Protein AF-A0A557QCD9-F1 (afdb_monomer_lite)

Foldseek 3Di:
DWDWADCLVVLEAFAAPDPPWDTQRDTADPQQSVLLVVLCVVLVKRWYWNHAQTDDDDPPDCSVVSFKTKTQDINNDGLLDPVCVVVNQSSLVSLVPDQFWQFWEAQHAGWGDDRPDIDGCPVRHVVHDRIIMTGTHD

Organism: NCBI:txid1629404

Sequence (138 aa):
MRRHINTLNGLITLINDDPLAPSPDLPVSSVLAQMIETVVKTTNLSININSTTGGVHSPRSFHYHGQALDINRLDGKRIDDVSNGANVQVFQQAVAAHIDVAECFGPFINIRKRGAQVEQRPDLRIRHVNHLHISSQT

Structure (mmCIF, N/CA/C/O backbone):
data_AF-A0A557QCD9-F1
#
_entry.id   AF-A0A557QCD9-F1
#
loop_
_atom_site.group_PDB
_atom_site.id
_atom_site.type_symbol
_atom_site.label_atom_id
_atom_site.label_alt_id
_atom_site.label_comp_id
_atom_site.label_asym_id
_atom_site.label_entity_id
_atom_site.label_seq_id
_atom_site.pdbx_PDB_ins_code
_atom_site.Cartn_x
_atom_site.Cartn_y
_atom_site.Cartn_z
_atom_site.occupancy
_atom_site.B_iso_or_equiv
_atom_site.auth_seq_id
_atom_site.auth_comp_id
_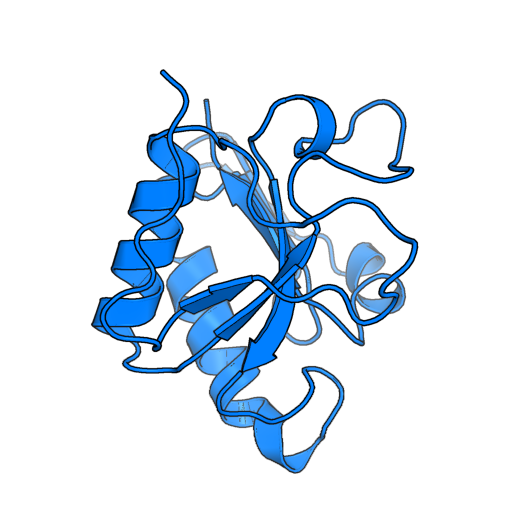atom_site.auth_asym_id
_atom_site.auth_atom_id
_atom_site.pdbx_PDB_model_num
ATOM 1 N N . MET A 1 1 ? 14.158 12.542 7.081 1.00 89.12 1 MET A N 1
ATOM 2 C CA . MET A 1 1 ? 14.602 11.601 8.140 1.00 89.12 1 MET A CA 1
ATOM 3 C C . MET A 1 1 ? 14.015 10.223 7.841 1.00 89.12 1 MET A C 1
ATOM 5 O O . MET A 1 1 ? 12.951 10.180 7.228 1.00 89.12 1 MET A O 1
ATOM 9 N N . ARG A 1 2 ? 14.705 9.126 8.189 1.00 95.75 2 ARG A N 1
ATOM 10 C CA . ARG A 1 2 ? 14.175 7.756 8.065 1.00 95.75 2 ARG A CA 1
ATOM 11 C C . ARG A 1 2 ? 13.888 7.159 9.444 1.00 95.75 2 ARG A C 1
ATOM 13 O O . ARG A 1 2 ? 14.587 7.501 10.395 1.00 95.75 2 ARG A O 1
ATOM 20 N N . ARG A 1 3 ? 12.885 6.286 9.541 1.00 97.56 3 ARG A N 1
ATOM 21 C CA . ARG A 1 3 ? 12.488 5.567 10.759 1.00 97.56 3 ARG A CA 1
ATOM 22 C C . ARG A 1 3 ? 11.816 4.235 10.425 1.00 97.56 3 ARG A C 1
ATOM 24 O O . ARG A 1 3 ? 11.345 4.048 9.306 1.00 97.56 3 ARG A O 1
ATOM 31 N N . HIS A 1 4 ? 11.734 3.347 11.410 1.00 98.00 4 HIS A N 1
ATOM 32 C CA . HIS A 1 4 ? 10.885 2.160 11.322 1.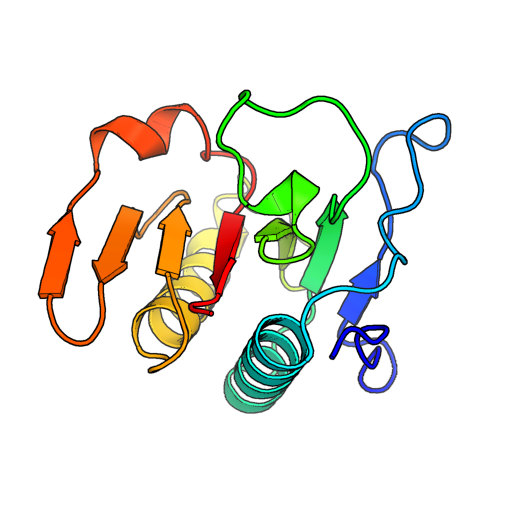00 98.00 4 HIS A CA 1
ATOM 33 C C . HIS A 1 4 ? 9.400 2.542 11.381 1.00 98.00 4 HIS A C 1
ATOM 35 O O . HIS A 1 4 ? 9.030 3.577 11.955 1.00 98.00 4 HIS A O 1
ATOM 41 N N . ILE A 1 5 ? 8.564 1.704 10.770 1.00 98.25 5 ILE A N 1
ATOM 42 C CA . ILE A 1 5 ? 7.105 1.806 10.834 1.00 98.25 5 ILE A CA 1
ATOM 43 C C . ILE A 1 5 ? 6.651 1.271 12.195 1.00 98.25 5 ILE A C 1
ATOM 45 O O . ILE A 1 5 ? 7.116 0.230 12.651 1.00 98.25 5 ILE A O 1
ATOM 49 N N . ASN A 1 6 ? 5.752 1.988 12.863 1.00 98.31 6 ASN A N 1
ATOM 50 C CA . ASN A 1 6 ? 5.133 1.521 14.094 1.00 98.31 6 ASN A CA 1
ATOM 51 C C . ASN A 1 6 ? 4.149 0.393 13.761 1.00 98.31 6 ASN A C 1
ATOM 53 O O . ASN A 1 6 ? 3.275 0.569 12.920 1.00 98.31 6 ASN A O 1
ATOM 57 N N . THR A 1 7 ? 4.255 -0.747 14.441 1.00 97.56 7 THR A N 1
ATOM 58 C CA . THR A 1 7 ? 3.414 -1.923 14.168 1.00 97.56 7 THR A CA 1
ATOM 59 C C . THR A 1 7 ? 1.954 -1.754 14.598 1.00 97.56 7 THR A C 1
ATOM 61 O O . THR A 1 7 ? 1.122 -2.604 14.288 1.00 97.56 7 THR A O 1
ATOM 64 N N . LEU A 1 8 ? 1.622 -0.670 15.312 1.00 97.12 8 LEU A N 1
ATOM 65 C CA . LEU A 1 8 ? 0.268 -0.330 15.759 1.00 97.12 8 LEU A CA 1
ATOM 66 C C . LEU A 1 8 ? -0.425 -1.503 16.468 1.00 97.12 8 LEU A C 1
ATOM 68 O O . LEU A 1 8 ? -1.526 -1.904 16.102 1.00 97.12 8 LEU A O 1
ATOM 72 N N . ASN A 1 9 ? 0.245 -2.066 17.479 1.00 94.31 9 ASN A N 1
ATOM 73 C CA . ASN A 1 9 ? -0.233 -3.224 18.243 1.00 94.31 9 ASN A CA 1
ATOM 74 C C . ASN A 1 9 ? -0.536 -4.457 17.366 1.00 94.31 9 ASN A C 1
ATOM 76 O O . ASN A 1 9 ? -1.457 -5.215 17.655 1.00 94.31 9 ASN A O 1
ATOM 80 N N . GLY A 1 10 ? 0.237 -4.656 16.295 1.00 95.38 10 GLY A N 1
ATOM 81 C CA . GLY A 1 10 ? 0.121 -5.815 15.407 1.00 95.38 10 GLY A CA 1
ATOM 82 C C . GLY A 1 10 ? -0.823 -5.625 14.220 1.00 95.38 10 GLY A C 1
ATOM 83 O O . GLY A 1 10 ? -0.954 -6.541 13.414 1.00 95.38 10 GLY A O 1
ATOM 84 N N . LEU A 1 11 ? -1.437 -4.446 14.058 1.00 98.06 11 LEU A N 1
ATOM 85 C CA . LEU A 1 11 ? -2.174 -4.122 12.832 1.00 98.06 11 LEU A CA 1
ATOM 86 C C . LEU A 1 11 ? -1.250 -4.002 11.617 1.00 98.06 11 LEU A C 1
ATOM 88 O O . LEU A 1 11 ? -1.696 -4.208 10.495 1.00 98.06 11 LEU A O 1
ATOM 92 N N . ILE A 1 12 ? 0.030 -3.689 11.816 1.00 98.69 12 ILE A N 1
ATOM 93 C CA . ILE A 1 12 ? 1.035 -3.700 10.756 1.00 98.69 12 ILE A CA 1
ATOM 94 C C . ILE A 1 12 ? 2.048 -4.794 11.063 1.00 98.69 12 ILE A C 1
ATOM 96 O O . ILE A 1 12 ? 2.739 -4.760 12.083 1.00 98.69 12 ILE A O 1
ATOM 100 N N . THR A 1 13 ? 2.150 -5.742 10.141 1.00 98.56 13 THR A N 1
ATOM 101 C CA . THR A 1 13 ? 3.175 -6.786 10.136 1.00 98.56 13 THR A CA 1
ATOM 102 C C . THR A 1 13 ? 4.163 -6.540 9.001 1.00 98.56 13 THR A C 1
ATOM 104 O O . THR A 1 13 ? 3.824 -5.914 7.996 1.00 98.56 13 THR A O 1
ATOM 107 N N . LEU A 1 14 ? 5.407 -6.974 9.194 1.00 97.62 14 LEU A N 1
ATOM 108 C CA . LEU A 1 14 ? 6.500 -6.811 8.238 1.00 97.62 14 LEU A CA 1
ATOM 109 C C . LEU A 1 14 ? 7.135 -8.186 8.017 1.00 97.62 14 LEU A C 1
ATOM 111 O O . LEU A 1 14 ? 8.136 -8.527 8.644 1.00 97.62 14 LEU A O 1
ATOM 115 N N . ILE A 1 15 ? 6.507 -8.998 7.169 1.00 96.75 15 ILE A N 1
ATOM 116 C CA . ILE A 1 15 ? 6.904 -10.385 6.917 1.00 96.75 15 ILE A CA 1
ATOM 117 C C . ILE A 1 15 ? 7.045 -10.587 5.410 1.00 96.75 15 ILE A C 1
ATOM 119 O O . ILE A 1 15 ? 6.090 -10.376 4.663 1.00 96.75 15 ILE A O 1
ATOM 123 N N . ASN A 1 16 ? 8.233 -11.010 4.977 1.00 95.69 16 ASN A N 1
ATOM 124 C CA . ASN A 1 16 ? 8.475 -11.414 3.595 1.00 95.69 16 ASN A CA 1
ATOM 125 C C . ASN A 1 16 ? 7.990 -12.856 3.386 1.00 95.69 16 ASN A C 1
ATOM 127 O O . ASN A 1 16 ? 8.285 -13.725 4.208 1.00 95.69 16 ASN A O 1
ATOM 131 N N . ASP A 1 17 ? 7.269 -13.111 2.295 1.00 91.62 17 ASP A N 1
ATOM 132 C CA . ASP A 1 17 ? 6.845 -14.456 1.889 1.00 91.62 17 ASP A CA 1
ATOM 133 C C . ASP A 1 17 ? 8.059 -15.380 1.634 1.00 91.62 17 ASP A C 1
ATOM 135 O O . ASP A 1 17 ? 7.950 -16.593 1.818 1.00 91.62 17 ASP A O 1
ATOM 139 N N . ASP A 1 18 ? 9.214 -14.820 1.242 1.00 92.00 18 ASP A N 1
ATOM 140 C CA . ASP A 1 18 ? 10.489 -15.540 1.154 1.00 92.00 18 ASP A CA 1
ATOM 141 C C . ASP A 1 18 ? 11.353 -15.265 2.404 1.00 92.00 18 ASP A C 1
ATOM 143 O O . ASP A 1 18 ? 11.863 -14.152 2.566 1.00 92.00 18 ASP A O 1
ATOM 147 N N . PRO A 1 19 ? 11.573 -16.260 3.285 1.00 88.00 19 PRO A N 1
ATOM 148 C CA . PRO A 1 19 ? 12.358 -16.081 4.505 1.00 88.00 19 PRO A CA 1
ATOM 149 C C . PRO A 1 19 ? 13.860 -15.881 4.251 1.00 88.00 19 PRO A C 1
ATOM 151 O O . PRO A 1 19 ? 14.581 -15.503 5.173 1.00 88.00 19 PRO A O 1
ATOM 154 N N . LEU A 1 20 ? 14.350 -16.160 3.038 1.00 91.50 20 LEU A N 1
ATOM 155 C CA . LEU A 1 20 ? 15.742 -15.923 2.642 1.00 91.50 20 LEU A CA 1
ATOM 156 C C . LEU A 1 20 ? 15.936 -14.547 1.995 1.00 91.50 20 LEU A C 1
ATOM 158 O O . LEU A 1 20 ? 17.073 -14.095 1.832 1.00 91.50 20 LEU A O 1
ATOM 162 N N . ALA A 1 21 ? 14.845 -13.878 1.623 1.00 91.69 21 ALA A N 1
ATOM 163 C CA . ALA A 1 21 ? 14.887 -12.535 1.078 1.00 91.69 21 ALA A CA 1
ATOM 164 C C . ALA A 1 21 ? 15.122 -11.490 2.189 1.00 91.69 21 ALA A C 1
ATOM 166 O O . ALA A 1 21 ? 14.933 -11.765 3.377 1.00 91.69 21 ALA A O 1
ATOM 167 N N . PRO A 1 22 ? 15.546 -10.263 1.830 1.00 92.19 22 PRO A N 1
ATOM 168 C CA . PRO A 1 22 ? 15.753 -9.206 2.809 1.00 92.19 22 PRO A CA 1
ATOM 169 C C . PRO A 1 22 ? 14.511 -8.943 3.664 1.00 92.19 22 PRO A C 1
ATOM 171 O O . PRO A 1 22 ? 13.383 -8.921 3.159 1.00 92.19 22 PRO A O 1
ATOM 174 N N . SER A 1 23 ? 14.746 -8.683 4.952 1.00 94.81 23 SER A N 1
ATOM 175 C CA . SER A 1 23 ? 13.690 -8.277 5.878 1.00 94.81 23 SER A CA 1
ATOM 176 C C . SER A 1 23 ? 12.991 -7.009 5.369 1.00 94.81 23 SER A C 1
ATOM 178 O O . SER A 1 23 ? 13.674 -6.063 4.959 1.00 94.81 23 SER A O 1
ATOM 180 N N . PRO A 1 24 ? 11.650 -6.945 5.416 1.00 96.12 24 PRO A N 1
ATOM 181 C CA . PRO A 1 24 ? 10.914 -5.724 5.129 1.00 96.12 24 PRO A CA 1
ATOM 182 C C . PRO A 1 24 ? 10.961 -4.731 6.300 1.00 96.12 24 PRO A C 1
ATOM 184 O O . PRO A 1 24 ? 10.646 -3.559 6.093 1.00 96.12 24 PRO A O 1
ATOM 187 N N . ASP A 1 25 ? 11.392 -5.141 7.499 1.00 96.81 25 ASP A N 1
ATOM 188 C CA . ASP A 1 25 ? 11.567 -4.249 8.652 1.00 96.81 25 ASP A CA 1
ATOM 189 C C . ASP A 1 25 ?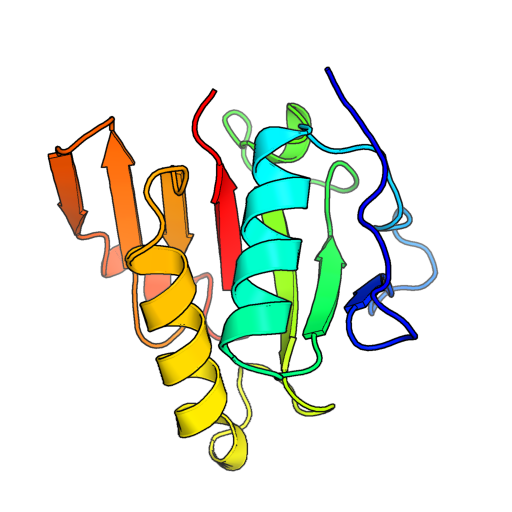 12.868 -3.440 8.557 1.00 96.81 25 ASP A C 1
ATOM 191 O O . ASP A 1 25 ? 13.854 -3.667 9.261 1.00 96.81 25 ASP A O 1
ATOM 195 N N . LEU A 1 26 ? 12.873 -2.493 7.619 1.00 96.31 26 LEU A N 1
ATOM 196 C CA . LEU A 1 26 ? 13.966 -1.560 7.377 1.00 96.31 26 LEU A CA 1
ATOM 197 C C . LEU A 1 26 ? 13.456 -0.116 7.480 1.00 96.31 26 LEU A C 1
ATOM 199 O O . LEU A 1 26 ? 12.303 0.157 7.134 1.00 96.31 26 LEU A O 1
ATOM 203 N N . PRO A 1 27 ? 14.303 0.844 7.897 1.00 96.75 27 PRO A N 1
ATOM 204 C CA . PRO A 1 27 ? 13.907 2.242 7.966 1.00 96.75 27 PRO A CA 1
ATOM 205 C C . PRO A 1 27 ? 13.444 2.796 6.613 1.00 96.75 27 PRO A C 1
ATOM 207 O O . PRO A 1 27 ? 14.176 2.764 5.620 1.00 96.75 27 PRO A O 1
ATOM 210 N N . VAL A 1 28 ? 12.266 3.411 6.610 1.00 97.75 28 VAL A N 1
ATOM 211 C CA . VAL A 1 28 ? 11.697 4.149 5.475 1.00 97.75 28 VAL A CA 1
ATOM 212 C C . VAL A 1 28 ? 11.616 5.637 5.803 1.00 97.75 28 VAL A C 1
ATOM 214 O O . VAL A 1 28 ? 11.919 6.052 6.919 1.00 97.75 28 VAL A O 1
ATOM 217 N N . SER A 1 29 ? 11.252 6.483 4.844 1.00 97.69 29 SER A N 1
ATOM 218 C CA . SER A 1 29 ? 11.049 7.910 5.072 1.00 97.69 29 SER A CA 1
ATOM 219 C C . SER A 1 29 ? 9.993 8.119 6.163 1.00 97.69 29 SER A C 1
ATOM 221 O O . SER A 1 29 ? 8.998 7.395 6.242 1.00 97.69 29 SER A O 1
ATOM 223 N N . SER A 1 30 ? 10.189 9.127 7.016 1.00 97.69 30 SER A N 1
ATOM 224 C CA . SER A 1 30 ? 9.202 9.450 8.053 1.00 97.69 30 SER A CA 1
ATOM 225 C C . SER A 1 30 ? 7.826 9.773 7.464 1.00 97.69 30 SER A C 1
ATOM 227 O O . SER A 1 30 ? 6.824 9.490 8.113 1.00 97.69 30 SER A O 1
ATOM 229 N N . VAL A 1 31 ? 7.789 10.318 6.242 1.00 97.56 31 VAL A N 1
ATOM 230 C CA . VAL A 1 31 ? 6.564 10.620 5.491 1.00 97.56 31 VAL A CA 1
ATOM 231 C C . VAL A 1 31 ? 5.835 9.333 5.099 1.00 97.56 31 VAL A C 1
ATOM 233 O O . VAL A 1 31 ? 4.656 9.195 5.413 1.00 97.56 31 VAL A O 1
ATOM 236 N N . LEU A 1 32 ? 6.529 8.357 4.496 1.00 98.25 32 LEU A N 1
ATOM 237 C CA . LEU A 1 32 ? 5.930 7.067 4.138 1.00 98.25 32 LEU A CA 1
ATOM 238 C C . LEU A 1 32 ? 5.397 6.349 5.376 1.00 98.25 32 LEU A C 1
ATOM 240 O O . LEU A 1 32 ? 4.251 5.907 5.383 1.00 98.25 32 LEU A O 1
ATOM 244 N N . ALA A 1 33 ? 6.209 6.266 6.432 1.00 98.44 33 ALA A N 1
ATOM 245 C CA . ALA A 1 33 ? 5.799 5.598 7.658 1.00 98.44 33 ALA A CA 1
ATOM 246 C C . ALA A 1 33 ? 4.567 6.270 8.284 1.00 98.44 33 ALA A C 1
ATOM 248 O O . ALA A 1 33 ? 3.611 5.587 8.643 1.00 98.44 33 ALA A O 1
ATOM 249 N N . GLN A 1 34 ? 4.546 7.607 8.349 1.00 98.25 34 GLN A N 1
ATOM 250 C CA . GLN A 1 34 ? 3.408 8.345 8.891 1.00 98.25 34 GLN A CA 1
ATOM 251 C C . GLN A 1 34 ? 2.147 8.156 8.046 1.00 98.25 34 GLN A C 1
ATOM 253 O O . GLN A 1 34 ? 1.077 7.932 8.606 1.00 98.25 34 GLN A O 1
ATOM 258 N N . MET A 1 35 ? 2.265 8.225 6.718 1.00 98.31 35 MET A N 1
ATOM 259 C CA . MET A 1 35 ? 1.142 8.019 5.804 1.00 98.31 35 MET A CA 1
ATOM 260 C C . MET A 1 35 ? 0.510 6.641 6.013 1.00 98.31 35 MET A C 1
ATOM 262 O O . MET A 1 35 ? -0.704 6.535 6.169 1.00 98.31 35 MET A O 1
ATOM 266 N N . ILE A 1 36 ? 1.326 5.589 6.050 1.00 98.62 36 ILE A N 1
ATOM 267 C CA . ILE A 1 36 ? 0.847 4.211 6.183 1.00 98.62 36 ILE A CA 1
ATOM 268 C C . ILE A 1 36 ? 0.196 3.989 7.548 1.00 98.62 36 ILE A C 1
ATOM 270 O O . ILE A 1 36 ? -0.907 3.453 7.620 1.00 98.62 36 ILE A O 1
ATOM 274 N N . GLU A 1 37 ? 0.814 4.474 8.624 1.00 98.69 37 GLU A N 1
ATOM 275 C CA . GLU A 1 37 ? 0.233 4.405 9.967 1.00 98.69 37 GLU A CA 1
ATOM 276 C C . GLU A 1 37 ? -1.099 5.160 10.066 1.00 98.69 37 GLU A C 1
ATOM 278 O O . GLU A 1 37 ? -2.024 4.686 10.726 1.00 98.69 37 GLU A O 1
ATOM 283 N N . THR A 1 38 ? -1.221 6.319 9.413 1.00 98.62 38 THR A N 1
ATOM 284 C CA . THR A 1 38 ? -2.478 7.074 9.345 1.00 98.62 38 THR A CA 1
ATOM 285 C C . THR A 1 38 ? -3.545 6.282 8.596 1.00 98.62 38 THR A C 1
ATOM 287 O O . THR A 1 38 ? -4.639 6.102 9.123 1.00 98.62 38 THR A O 1
ATOM 290 N N . VAL A 1 39 ? -3.233 5.754 7.409 1.00 98.69 39 VAL A N 1
ATOM 291 C CA . VAL A 1 39 ? -4.188 4.972 6.607 1.00 98.69 39 VAL A CA 1
ATOM 292 C C . VAL A 1 39 ? -4.666 3.732 7.364 1.00 98.69 39 VAL A C 1
ATOM 294 O O . VAL A 1 39 ? -5.866 3.456 7.383 1.00 98.69 39 VAL A O 1
ATOM 297 N N . VAL A 1 40 ? -3.765 3.012 8.034 1.00 98.69 40 VAL A N 1
ATOM 298 C CA . VAL A 1 40 ? -4.121 1.840 8.849 1.00 98.69 40 VAL A CA 1
ATOM 299 C C . VAL A 1 40 ? -5.039 2.228 10.004 1.00 98.69 40 VAL A C 1
ATOM 301 O O . VAL A 1 40 ? -6.063 1.584 10.204 1.00 98.69 40 VAL A O 1
ATOM 304 N N . LYS A 1 41 ? -4.754 3.324 10.717 1.00 98.44 41 LYS A N 1
ATOM 305 C CA . LYS A 1 41 ? -5.644 3.824 11.781 1.00 98.44 41 LYS A CA 1
ATOM 306 C C . LYS A 1 41 ? -7.016 4.240 11.254 1.00 98.44 41 LYS A C 1
ATOM 308 O O . LYS A 1 41 ? -8.019 3.965 11.899 1.00 98.44 41 LYS A O 1
ATOM 313 N N . THR A 1 42 ? -7.066 4.911 10.104 1.00 98.00 42 THR A N 1
ATOM 314 C CA . THR A 1 42 ? -8.317 5.406 9.513 1.00 98.00 42 THR A CA 1
ATOM 315 C C . THR A 1 42 ? -9.193 4.276 8.987 1.00 98.00 42 THR A C 1
ATOM 317 O O . THR A 1 42 ? -10.408 4.323 9.143 1.00 98.00 42 THR A O 1
ATOM 320 N N . THR A 1 43 ? -8.590 3.272 8.355 1.00 98.06 43 THR A N 1
ATOM 321 C CA . THR A 1 43 ? -9.326 2.133 7.786 1.00 98.06 43 THR A CA 1
ATOM 322 C C . THR A 1 43 ? -9.600 1.038 8.813 1.00 98.06 43 THR A C 1
ATOM 324 O O . THR A 1 43 ? -10.530 0.261 8.628 1.00 98.06 43 THR A O 1
ATOM 327 N N . ASN A 1 44 ? -8.811 0.987 9.892 1.00 97.62 44 ASN A N 1
ATOM 328 C CA . ASN A 1 44 ? -8.800 -0.086 10.885 1.00 97.62 44 ASN A CA 1
ATOM 329 C C . ASN A 1 44 ? -8.570 -1.484 10.272 1.00 97.62 44 ASN A C 1
ATOM 331 O O . ASN A 1 44 ? -8.990 -2.491 10.838 1.00 97.62 44 ASN A O 1
ATOM 335 N N . LEU A 1 45 ? -7.907 -1.539 9.113 1.00 98.25 45 LEU A N 1
ATOM 336 C CA . LEU A 1 45 ? -7.523 -2.774 8.436 1.00 98.25 45 LEU A CA 1
ATOM 337 C C . LEU A 1 45 ? -6.104 -3.158 8.849 1.00 98.25 45 LEU A C 1
ATOM 339 O O . LEU A 1 45 ? -5.202 -2.317 8.857 1.00 98.25 45 LEU A O 1
ATOM 343 N N . SER A 1 46 ? -5.889 -4.435 9.141 1.00 98.56 46 SER A N 1
ATOM 344 C CA . SER A 1 46 ? -4.540 -4.965 9.344 1.00 98.56 46 SER A CA 1
ATOM 345 C C . SER A 1 46 ? -3.840 -5.204 8.005 1.00 98.56 46 SER A C 1
ATOM 347 O O . SER A 1 46 ? -4.482 -5.556 7.016 1.00 98.56 46 SER A O 1
ATOM 349 N N . ILE A 1 47 ? -2.521 -5.016 7.950 1.00 98.75 47 ILE A N 1
ATOM 350 C CA . ILE A 1 47 ? -1.722 -5.139 6.725 1.00 98.75 47 ILE A CA 1
ATOM 351 C C . ILE A 1 47 ? -0.476 -5.995 6.966 1.00 98.75 47 ILE A C 1
ATOM 353 O O . ILE A 1 47 ? 0.082 -6.009 8.068 1.00 98.75 47 ILE A O 1
ATOM 357 N N . ASN A 1 48 ? 0.010 -6.648 5.908 1.00 98.75 48 ASN A N 1
ATOM 358 C CA . ASN A 1 48 ? 1.373 -7.183 5.870 1.00 98.75 48 ASN A CA 1
ATOM 359 C C . ASN A 1 48 ? 2.200 -6.479 4.798 1.00 98.75 48 ASN A C 1
ATOM 361 O O . ASN A 1 48 ? 1.859 -6.524 3.614 1.00 98.75 48 ASN A O 1
ATOM 365 N N . ILE A 1 49 ? 3.301 -5.871 5.225 1.00 98.50 49 ILE A N 1
ATOM 366 C CA . ILE A 1 49 ? 4.310 -5.279 4.357 1.00 98.50 49 ILE A CA 1
ATOM 367 C C . ILE A 1 49 ? 5.321 -6.369 4.007 1.00 98.50 49 ILE A C 1
ATOM 369 O O . ILE A 1 49 ? 6.058 -6.851 4.865 1.00 98.50 49 ILE A O 1
ATOM 373 N N . ASN A 1 50 ? 5.356 -6.740 2.732 1.00 97.06 50 ASN A N 1
ATOM 374 C CA . ASN A 1 50 ? 6.211 -7.805 2.219 1.00 97.06 50 ASN A CA 1
ATOM 375 C C . ASN A 1 50 ? 7.588 -7.297 1.773 1.00 97.06 50 ASN A C 1
ATOM 377 O O . ASN A 1 50 ? 8.544 -8.064 1.716 1.00 97.06 50 ASN A O 1
ATOM 381 N N . SER A 1 51 ? 7.697 -6.009 1.440 1.00 96.31 51 SER A N 1
ATOM 382 C CA . SER A 1 51 ? 8.934 -5.397 0.951 1.00 96.31 51 SER A CA 1
ATOM 383 C C . SER A 1 51 ? 8.986 -3.910 1.291 1.00 96.31 51 SER A C 1
ATOM 385 O O . SER A 1 51 ? 7.968 -3.220 1.236 1.00 96.31 51 SER A O 1
ATOM 387 N N . THR A 1 52 ? 10.178 -3.409 1.619 1.00 95.75 52 THR A N 1
ATOM 388 C CA . THR A 1 52 ? 10.475 -1.975 1.783 1.00 95.75 52 THR A CA 1
ATOM 389 C C . THR A 1 52 ? 11.709 -1.600 0.966 1.00 95.75 52 THR A C 1
ATOM 391 O O . THR A 1 52 ? 11.607 -1.420 -0.233 1.00 95.75 52 THR A O 1
ATOM 394 N N . THR A 1 53 ? 12.903 -1.498 1.547 1.00 90.38 53 THR A N 1
ATOM 395 C CA . THR A 1 53 ? 14.107 -1.055 0.814 1.00 90.38 53 THR A CA 1
ATOM 396 C C . THR A 1 53 ? 14.967 -2.190 0.272 1.00 90.38 53 THR A C 1
ATOM 398 O O . THR A 1 53 ? 15.836 -1.955 -0.567 1.00 90.38 53 THR A O 1
ATOM 401 N N . GLY A 1 54 ? 14.730 -3.414 0.742 1.00 82.94 54 GLY A N 1
ATOM 402 C CA . GLY A 1 54 ? 15.448 -4.603 0.303 1.00 82.94 54 GLY A CA 1
ATOM 403 C C . GLY A 1 54 ? 14.937 -5.172 -1.024 1.00 82.94 54 GLY A C 1
ATOM 404 O O . GLY A 1 54 ? 13.844 -4.849 -1.484 1.00 82.94 54 GLY A O 1
ATOM 405 N N . GLY A 1 55 ? 15.734 -6.061 -1.618 1.00 84.44 55 GLY A N 1
ATOM 406 C CA . GLY A 1 55 ? 15.382 -6.799 -2.832 1.00 84.44 55 GLY A CA 1
ATOM 407 C C . GLY A 1 55 ? 15.777 -6.098 -4.133 1.00 84.44 55 GLY A C 1
ATOM 408 O O . GLY A 1 55 ? 16.467 -5.077 -4.140 1.00 84.44 55 GLY A O 1
ATOM 409 N N . VAL A 1 56 ? 15.364 -6.694 -5.253 1.00 86.19 56 VAL A N 1
ATOM 410 C CA . VAL A 1 56 ? 15.648 -6.193 -6.602 1.00 86.19 56 VAL A CA 1
ATOM 411 C C . VAL A 1 56 ? 14.433 -5.446 -7.128 1.00 86.19 56 VAL A C 1
ATOM 413 O O . VAL A 1 56 ? 13.353 -6.010 -7.264 1.00 86.19 56 VAL A O 1
ATOM 416 N N . HIS A 1 57 ? 14.645 -4.185 -7.484 1.00 88.44 57 HIS A N 1
ATOM 417 C CA . HIS A 1 57 ? 13.622 -3.281 -7.997 1.00 88.44 57 HIS A CA 1
ATOM 418 C C . HIS A 1 57 ? 14.045 -2.640 -9.316 1.00 88.44 57 HIS A C 1
ATOM 420 O O . HIS A 1 57 ? 15.217 -2.662 -9.705 1.00 88.44 57 HIS A O 1
ATOM 426 N N . SER A 1 58 ? 13.097 -1.996 -10.003 1.00 88.31 58 SER A N 1
ATOM 427 C CA . SER A 1 58 ? 13.433 -1.199 -11.188 1.00 88.31 58 SER A CA 1
ATOM 428 C C . SER A 1 58 ? 14.455 -0.095 -10.843 1.00 88.31 58 SER A C 1
ATOM 430 O O . SER A 1 58 ? 14.390 0.458 -9.745 1.00 88.31 58 SER A O 1
ATOM 432 N N . PRO A 1 59 ? 15.384 0.286 -11.745 1.00 88.00 59 PRO A N 1
ATOM 433 C CA . PRO A 1 59 ? 16.486 1.201 -11.412 1.00 88.00 59 PRO A CA 1
ATOM 434 C C . PRO A 1 59 ? 16.081 2.567 -10.841 1.00 88.00 59 PRO A C 1
ATOM 436 O O . PRO A 1 59 ? 16.874 3.213 -10.168 1.00 88.00 59 PRO A O 1
ATOM 439 N N . ARG A 1 60 ? 14.856 3.027 -11.119 1.00 89.00 60 ARG A N 1
ATOM 440 C CA . ARG A 1 60 ? 14.311 4.310 -10.641 1.00 89.00 60 ARG A CA 1
ATOM 441 C C . ARG A 1 60 ? 13.242 4.123 -9.561 1.00 89.00 60 ARG A C 1
ATOM 443 O O . ARG A 1 60 ? 12.371 4.973 -9.406 1.00 89.00 60 ARG A O 1
ATOM 450 N N . SER A 1 61 ? 13.263 2.981 -8.882 1.00 92.94 61 SER A N 1
ATOM 451 C CA . SER A 1 61 ? 12.286 2.632 -7.860 1.00 92.94 61 SER A CA 1
ATOM 452 C C . SER A 1 61 ? 12.471 3.458 -6.591 1.00 92.94 61 SER A C 1
ATOM 454 O O . SER A 1 61 ? 13.583 3.617 -6.087 1.00 92.94 61 SER A O 1
ATOM 456 N N . PHE A 1 62 ? 11.356 3.900 -6.016 1.00 95.56 62 PHE A N 1
ATOM 457 C CA . PHE A 1 62 ? 11.319 4.568 -4.716 1.00 95.56 62 PHE A CA 1
ATOM 458 C C . PHE A 1 62 ? 11.734 3.652 -3.550 1.00 95.56 62 PHE A C 1
ATOM 460 O O . PHE A 1 62 ? 12.127 4.157 -2.494 1.00 95.56 62 PHE A O 1
ATOM 467 N N . HIS A 1 63 ? 11.728 2.325 -3.737 1.00 96.38 63 HIS A N 1
ATOM 468 C CA . HIS A 1 63 ? 12.203 1.362 -2.736 1.00 96.38 63 HIS A CA 1
ATOM 469 C C . HIS A 1 63 ? 13.661 1.641 -2.344 1.00 96.38 63 HIS A C 1
ATOM 471 O O . HIS A 1 63 ? 13.973 1.742 -1.160 1.00 96.38 63 HIS A O 1
ATOM 477 N N . TYR A 1 64 ? 14.544 1.922 -3.311 1.00 94.88 64 TYR A N 1
ATOM 478 C CA . TYR A 1 64 ? 15.960 2.224 -3.041 1.00 94.88 64 TYR A CA 1
ATOM 479 C C . TYR A 1 64 ? 16.178 3.502 -2.215 1.00 94.88 64 TYR A C 1
ATOM 481 O O . TYR A 1 64 ? 17.241 3.715 -1.628 1.00 94.88 64 TYR A O 1
ATOM 489 N N . HIS A 1 65 ? 15.155 4.350 -2.121 1.00 94.31 65 HIS A N 1
ATOM 490 C CA . HIS A 1 65 ? 15.195 5.596 -1.369 1.00 94.31 65 HIS A CA 1
ATOM 491 C C . HIS A 1 65 ? 14.460 5.512 -0.024 1.00 94.31 65 HIS A C 1
ATOM 493 O O . HIS A 1 65 ? 14.455 6.499 0.720 1.00 94.31 65 HIS A O 1
ATOM 499 N N . GLY A 1 66 ? 13.901 4.352 0.344 1.00 96.06 66 GLY A N 1
ATOM 500 C CA . GLY A 1 66 ? 13.046 4.237 1.528 1.00 96.06 66 GLY A CA 1
ATOM 501 C C . GLY A 1 66 ? 11.728 4.971 1.366 1.00 96.06 66 GLY A C 1
ATOM 502 O O . GLY A 1 66 ? 11.169 5.424 2.352 1.00 96.06 66 GLY A O 1
ATOM 503 N N . GLN A 1 67 ? 11.262 5.152 0.136 1.00 97.50 67 GLN A N 1
ATOM 504 C CA . GLN A 1 67 ? 10.058 5.919 -0.169 1.00 97.50 67 GLN A CA 1
ATOM 505 C C . GLN A 1 67 ? 8.936 5.051 -0.718 1.00 97.50 67 GLN A C 1
ATOM 507 O O . GLN A 1 67 ? 7.883 5.596 -1.013 1.00 97.50 67 GLN A O 1
ATOM 512 N N . ALA A 1 68 ? 9.125 3.734 -0.816 1.00 97.94 68 ALA A N 1
ATOM 513 C CA . ALA A 1 68 ? 8.073 2.804 -1.193 1.00 97.94 68 ALA A CA 1
ATOM 514 C C . ALA A 1 68 ? 8.060 1.548 -0.328 1.00 97.94 68 ALA A C 1
ATOM 516 O O . ALA A 1 68 ? 9.050 1.213 0.332 1.00 97.94 68 ALA A O 1
ATOM 517 N N . LEU A 1 69 ? 6.908 0.888 -0.346 1.00 98.38 69 LEU A N 1
ATOM 518 C CA . LEU A 1 69 ? 6.683 -0.419 0.237 1.00 98.38 69 LEU A CA 1
ATOM 519 C C . LEU A 1 69 ? 5.661 -1.208 -0.582 1.00 98.38 69 LEU A C 1
ATOM 521 O O . LEU A 1 69 ? 4.821 -0.615 -1.265 1.00 98.38 69 LEU A O 1
ATOM 525 N N . ASP A 1 70 ? 5.714 -2.530 -0.437 1.00 98.19 70 ASP A N 1
ATOM 526 C CA . ASP A 1 70 ? 4.744 -3.450 -1.023 1.00 98.19 70 ASP A CA 1
ATOM 527 C C . ASP A 1 70 ? 3.912 -4.139 0.058 1.00 98.19 70 ASP A C 1
ATOM 529 O O . ASP A 1 70 ? 4.460 -4.696 1.013 1.00 98.19 70 ASP A O 1
ATOM 533 N N . ILE A 1 71 ? 2.589 -4.151 -0.112 1.00 98.75 71 ILE A N 1
ATOM 534 C CA . ILE A 1 71 ? 1.635 -4.835 0.774 1.00 98.75 71 ILE A CA 1
ATOM 535 C C . ILE A 1 71 ? 1.051 -6.029 0.029 1.00 98.75 71 ILE A C 1
ATOM 537 O O . ILE A 1 71 ? 0.412 -5.847 -1.003 1.00 98.75 71 ILE A O 1
ATOM 541 N N . ASN A 1 72 ? 1.220 -7.246 0.544 1.00 98.38 72 ASN A N 1
ATOM 542 C CA . ASN A 1 72 ? 0.679 -8.465 -0.080 1.00 98.38 72 ASN A CA 1
ATOM 543 C C . ASN A 1 72 ? -0.569 -9.011 0.634 1.00 98.38 72 ASN A C 1
ATOM 545 O O . ASN A 1 72 ? -1.240 -9.899 0.096 1.00 98.38 72 ASN A O 1
ATOM 549 N N . ARG A 1 73 ? -0.909 -8.485 1.821 1.00 98.69 73 ARG A N 1
ATOM 550 C CA . ARG A 1 73 ? -2.103 -8.881 2.578 1.00 98.69 73 ARG A CA 1
ATOM 551 C C . ARG A 1 73 ? -2.797 -7.705 3.247 1.00 98.69 73 ARG A C 1
ATOM 553 O O . ARG A 1 73 ? -2.141 -6.796 3.749 1.00 98.69 73 ARG A O 1
ATOM 560 N N . LEU A 1 74 ? -4.120 -7.805 3.307 1.00 98.38 74 LEU A N 1
ATOM 561 C CA . LEU A 1 74 ? -5.016 -6.957 4.089 1.00 98.38 74 LEU A CA 1
ATOM 562 C C . LEU A 1 74 ? -5.987 -7.861 4.850 1.00 98.38 74 LEU A C 1
ATOM 564 O O . LEU A 1 74 ? -6.535 -8.789 4.254 1.00 98.38 74 LEU A O 1
ATOM 568 N N . ASP A 1 75 ? -6.165 -7.629 6.149 1.00 97.44 75 ASP A N 1
ATOM 569 C CA . ASP A 1 75 ? -7.000 -8.447 7.041 1.00 97.44 75 ASP A CA 1
ATOM 570 C C . ASP A 1 75 ? -6.720 -9.948 6.951 1.00 97.44 75 ASP A C 1
ATOM 572 O O . ASP A 1 75 ? -7.610 -10.788 6.817 1.00 97.44 75 ASP A O 1
ATOM 576 N N . GLY A 1 76 ? -5.429 -10.287 6.971 1.00 97.19 76 GLY A N 1
ATOM 577 C CA . GLY A 1 76 ? -4.930 -11.663 6.893 1.00 97.19 76 GLY A CA 1
ATOM 578 C C . GLY A 1 76 ? -5.067 -12.325 5.515 1.00 97.19 76 GLY A C 1
ATOM 579 O O . GLY A 1 76 ? -4.401 -13.330 5.243 1.00 97.19 76 GLY A O 1
ATOM 580 N N . LYS A 1 77 ? -5.858 -11.751 4.607 1.00 98.44 77 LYS A N 1
ATOM 581 C CA . LYS A 1 77 ? -6.102 -12.273 3.260 1.00 98.44 77 LYS A CA 1
ATOM 582 C C . LYS A 1 77 ? -5.167 -11.640 2.240 1.00 98.44 77 LYS A C 1
ATOM 584 O O . LYS A 1 77 ? -4.731 -10.502 2.402 1.00 98.44 77 LYS A O 1
ATOM 589 N N . ARG A 1 78 ? -4.860 -12.371 1.168 1.00 98.31 78 ARG A N 1
ATOM 590 C CA . ARG A 1 78 ? -4.013 -11.854 0.084 1.00 98.31 78 ARG A CA 1
ATOM 591 C C . ARG A 1 78 ? -4.722 -10.747 -0.700 1.00 98.31 78 ARG A C 1
ATOM 593 O O . ARG A 1 78 ? -5.950 -10.683 -0.716 1.00 98.31 78 ARG A O 1
ATOM 600 N N . ILE A 1 79 ? -3.951 -9.877 -1.351 1.00 98.44 79 ILE A N 1
ATOM 601 C CA . ILE A 1 79 ? -4.490 -8.823 -2.231 1.00 98.44 79 ILE A CA 1
ATOM 602 C C . ILE A 1 79 ? -5.237 -9.407 -3.444 1.00 98.44 79 ILE A C 1
ATOM 604 O O . ILE A 1 79 ? -6.225 -8.827 -3.883 1.00 98.44 79 ILE A O 1
ATOM 608 N N . ASP A 1 80 ? -4.791 -10.555 -3.961 1.00 97.25 80 ASP A N 1
ATOM 609 C CA . ASP A 1 80 ? -5.393 -11.258 -5.104 1.00 97.25 80 ASP A CA 1
ATOM 610 C C . ASP A 1 80 ? -6.589 -12.160 -4.729 1.00 97.25 80 ASP A C 1
ATOM 612 O O . ASP A 1 80 ? -7.217 -12.754 -5.607 1.00 97.25 80 ASP A O 1
ATOM 616 N N . ASP A 1 81 ? -6.952 -12.243 -3.445 1.00 98.00 81 ASP A N 1
ATOM 617 C CA . ASP A 1 81 ? -8.148 -12.955 -2.994 1.00 98.00 81 ASP A CA 1
ATOM 618 C C . ASP A 1 81 ? -9.409 -12.135 -3.312 1.00 98.00 81 ASP A C 1
ATOM 620 O O . ASP A 1 81 ? -9.613 -11.035 -2.792 1.00 98.00 81 ASP A O 1
ATOM 624 N N . VAL A 1 82 ? -10.299 -12.697 -4.136 1.00 96.38 82 VAL A N 1
ATOM 625 C CA . VAL A 1 82 ? -11.564 -12.060 -4.544 1.00 96.38 82 VAL A CA 1
ATOM 626 C C . VAL A 1 82 ? -12.419 -11.661 -3.336 1.00 96.38 82 VAL A C 1
ATOM 628 O O . VAL A 1 82 ? -13.041 -10.599 -3.345 1.00 96.38 82 VAL A O 1
ATOM 631 N N . SER A 1 83 ? -12.414 -12.462 -2.265 1.00 98.00 83 SER A N 1
ATOM 632 C CA . SER A 1 83 ? -13.164 -12.178 -1.035 1.00 98.00 83 SER A CA 1
ATOM 633 C C . SER A 1 83 ? -12.592 -11.008 -0.226 1.00 98.00 83 SER A C 1
ATOM 635 O O . SER A 1 83 ? -13.240 -10.544 0.711 1.00 98.00 83 SER A O 1
ATOM 637 N N . ASN A 1 84 ? -11.388 -10.541 -0.567 1.00 98.31 84 ASN A N 1
ATOM 638 C CA . ASN A 1 84 ? -10.732 -9.391 0.048 1.00 98.31 84 ASN A CA 1
ATOM 639 C C . ASN A 1 84 ? -10.902 -8.100 -0.769 1.00 98.31 84 ASN A C 1
ATOM 641 O O . ASN A 1 84 ? -10.503 -7.028 -0.319 1.00 98.31 84 ASN A O 1
ATOM 645 N N . GLY A 1 85 ? -11.507 -8.174 -1.961 1.00 98.25 85 GLY A N 1
ATOM 646 C CA . GLY A 1 85 ? -11.558 -7.061 -2.912 1.00 98.25 85 GLY A CA 1
ATOM 647 C C . GLY A 1 85 ? -12.114 -5.758 -2.329 1.00 98.25 85 GLY A C 1
ATOM 648 O O . GLY A 1 85 ? -11.559 -4.693 -2.588 1.00 98.25 85 GLY A O 1
ATOM 649 N N . ALA A 1 86 ? -13.148 -5.833 -1.484 1.00 98.31 86 ALA A N 1
ATOM 650 C CA . ALA A 1 86 ? -13.721 -4.655 -0.830 1.00 98.31 86 ALA A CA 1
ATOM 651 C C . ALA A 1 86 ? -12.714 -3.951 0.101 1.00 98.31 86 ALA A C 1
ATOM 653 O O . ALA A 1 86 ? -12.555 -2.734 0.023 1.00 98.31 86 ALA A O 1
ATOM 654 N N . ASN A 1 87 ? -11.983 -4.711 0.922 1.00 98.56 87 ASN A N 1
ATOM 655 C CA . ASN A 1 87 ? -10.958 -4.171 1.819 1.00 98.56 87 ASN A CA 1
ATOM 656 C C . ASN A 1 87 ? -9.795 -3.564 1.033 1.00 98.56 87 ASN A C 1
ATOM 658 O O . ASN A 1 87 ? -9.345 -2.463 1.343 1.00 98.56 87 ASN A O 1
ATOM 662 N N . VAL A 1 88 ? -9.341 -4.248 -0.022 1.00 98.69 88 VAL A N 1
ATOM 663 C CA . VAL A 1 88 ? -8.284 -3.742 -0.909 1.00 98.69 88 VAL A CA 1
ATOM 664 C C . VAL A 1 88 ? -8.707 -2.425 -1.553 1.00 98.69 88 VAL A C 1
ATOM 666 O O . VAL A 1 88 ? -7.940 -1.463 -1.545 1.00 98.69 88 VAL A O 1
ATOM 669 N N . GLN A 1 89 ? -9.934 -2.348 -2.068 1.00 98.56 89 GLN A N 1
ATOM 670 C CA . GLN A 1 89 ? -10.458 -1.135 -2.682 1.00 98.56 89 GLN A CA 1
ATOM 671 C C . GLN A 1 89 ? -10.537 0.024 -1.677 1.00 98.56 89 GLN A C 1
ATOM 673 O O . GLN A 1 89 ? -10.059 1.115 -1.987 1.00 98.56 89 GLN A O 1
ATOM 678 N N . VAL A 1 90 ? -11.085 -0.203 -0.478 1.00 98.56 90 VAL A N 1
ATOM 679 C CA . VAL A 1 90 ? -11.172 0.815 0.587 1.00 98.56 90 VAL A CA 1
ATOM 680 C C . VAL A 1 90 ? -9.783 1.292 1.008 1.00 98.56 90 VAL A C 1
ATOM 682 O O . VAL A 1 90 ? -9.543 2.496 1.113 1.00 98.56 90 VAL A O 1
ATOM 685 N N . PHE A 1 91 ? -8.839 0.368 1.190 1.00 98.81 91 PHE A N 1
ATOM 686 C CA . PHE A 1 91 ? -7.471 0.710 1.557 1.00 98.81 91 PHE A CA 1
ATOM 687 C C . PHE A 1 91 ? -6.786 1.537 0.462 1.00 98.81 91 PHE A C 1
ATOM 689 O O . PHE A 1 91 ? -6.232 2.599 0.745 1.00 98.81 91 PHE A O 1
ATOM 696 N N . GLN A 1 92 ? -6.878 1.114 -0.805 1.00 98.69 92 GLN A N 1
ATOM 697 C CA . GLN A 1 92 ? -6.323 1.879 -1.922 1.00 98.69 92 GLN A CA 1
ATOM 698 C C . GLN A 1 92 ? -6.971 3.265 -2.052 1.00 98.69 92 GLN A C 1
ATOM 700 O O . GLN A 1 92 ? -6.269 4.221 -2.367 1.00 98.69 92 GLN A O 1
ATOM 705 N N . GLN A 1 93 ? -8.275 3.406 -1.793 1.00 98.69 93 GLN A N 1
ATOM 706 C CA . GLN A 1 93 ? -8.951 4.708 -1.796 1.00 98.69 93 GLN A CA 1
ATOM 707 C C . GLN A 1 93 ? -8.397 5.629 -0.706 1.00 98.69 93 GLN A C 1
ATOM 709 O O . GLN A 1 93 ? -8.101 6.790 -0.988 1.00 98.69 93 GLN A O 1
ATOM 714 N N . ALA A 1 94 ? -8.195 5.113 0.510 1.00 98.62 94 ALA A N 1
ATOM 715 C CA . ALA A 1 94 ? -7.606 5.874 1.608 1.00 98.62 94 ALA A CA 1
ATOM 716 C C . ALA A 1 94 ? -6.161 6.305 1.303 1.00 98.62 94 ALA A C 1
ATOM 718 O O . ALA A 1 94 ? -5.812 7.471 1.493 1.00 98.62 94 ALA A O 1
ATOM 719 N N . VAL A 1 95 ? -5.339 5.405 0.750 1.00 98.62 95 VAL A N 1
ATOM 720 C CA . VAL A 1 95 ? -3.977 5.740 0.301 1.00 98.62 95 VAL A CA 1
ATOM 721 C C . VAL A 1 95 ? -4.007 6.796 -0.804 1.00 98.62 95 VAL A C 1
ATOM 723 O O . VAL A 1 95 ? -3.328 7.815 -0.710 1.00 98.62 95 VAL A O 1
ATOM 726 N N . ALA A 1 96 ? -4.819 6.588 -1.840 1.00 98.12 96 ALA A N 1
ATOM 727 C CA . ALA A 1 96 ? -4.931 7.499 -2.971 1.00 98.12 96 ALA A CA 1
ATOM 728 C C . ALA A 1 96 ? -5.495 8.871 -2.582 1.00 98.12 96 ALA A C 1
ATOM 730 O O . ALA A 1 96 ? -5.223 9.848 -3.276 1.00 98.12 96 ALA A O 1
ATOM 731 N N . ALA A 1 97 ? -6.255 8.978 -1.491 1.00 97.25 97 ALA A N 1
ATOM 732 C CA . ALA A 1 97 ? -6.736 10.246 -0.953 1.00 97.25 97 ALA A CA 1
ATOM 733 C C . ALA A 1 97 ? -5.676 10.987 -0.120 1.00 97.25 97 ALA A C 1
ATOM 735 O O . ALA A 1 97 ? -5.758 12.208 0.006 1.00 97.25 97 ALA A O 1
ATOM 736 N N . HIS A 1 98 ? -4.665 10.290 0.408 1.00 97.38 98 HIS A N 1
ATOM 737 C CA . HIS A 1 98 ? -3.637 10.909 1.242 1.00 97.38 98 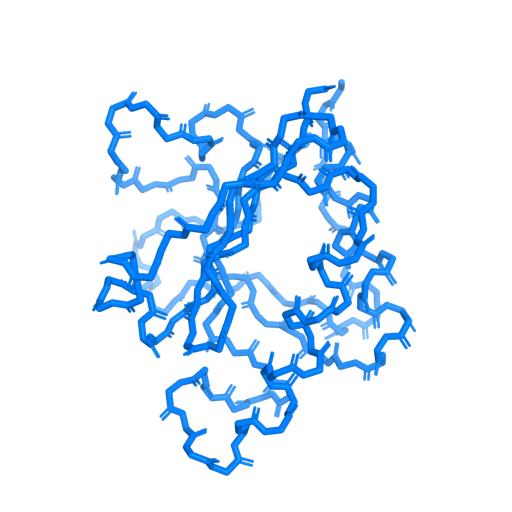HIS A CA 1
ATOM 738 C C . HIS A 1 98 ? -2.842 11.966 0.459 1.00 97.38 98 HIS A C 1
ATOM 740 O O . HIS A 1 98 ? -2.552 11.803 -0.733 1.00 97.38 98 HIS A O 1
ATOM 746 N N . ILE A 1 99 ? -2.494 13.072 1.125 1.00 95.31 99 ILE A N 1
ATOM 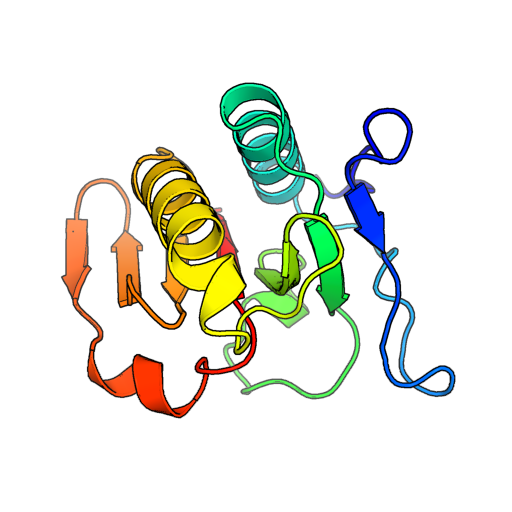747 C CA . ILE A 1 99 ? -1.785 14.192 0.489 1.00 95.31 99 ILE A CA 1
ATOM 748 C C . ILE A 1 99 ? -0.352 13.810 0.116 1.00 95.31 99 ILE A C 1
ATOM 750 O O . ILE A 1 99 ? 0.125 14.182 -0.947 1.00 95.31 99 ILE A O 1
ATOM 754 N N . ASP A 1 100 ? 0.293 12.987 0.940 1.00 96.88 100 ASP A N 1
ATOM 755 C CA . ASP A 1 100 ? 1.692 12.591 0.758 1.00 96.88 100 ASP A CA 1
ATOM 756 C C . ASP A 1 100 ? 1.907 11.374 -0.151 1.00 96.88 100 ASP A C 1
ATOM 758 O O . ASP A 1 100 ? 3.040 10.923 -0.286 1.00 96.88 100 ASP A O 1
ATOM 762 N N . VAL A 1 101 ? 0.870 10.811 -0.779 1.00 98.25 101 VAL A N 1
ATOM 763 C CA . VAL A 1 101 ? 1.061 9.668 -1.688 1.00 98.25 101 V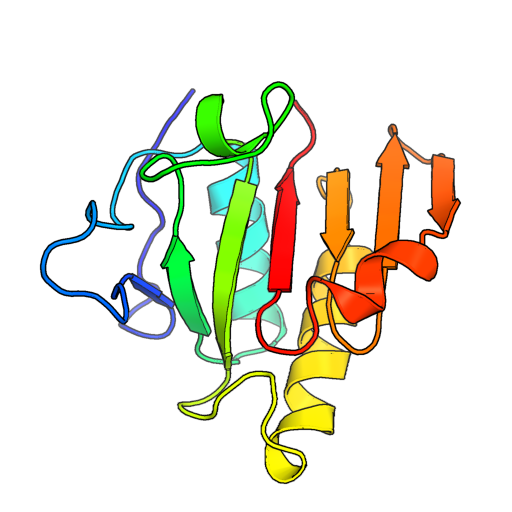AL A CA 1
ATOM 764 C C . VAL A 1 101 ? 1.720 10.130 -2.989 1.00 98.25 101 VAL A C 1
ATOM 766 O O . VAL A 1 101 ? 1.281 11.107 -3.592 1.00 98.25 101 VAL A O 1
ATOM 769 N N . ALA A 1 102 ? 2.760 9.428 -3.434 1.00 98.12 102 ALA A N 1
ATOM 770 C CA . ALA A 1 102 ? 3.372 9.606 -4.751 1.00 98.12 102 ALA A CA 1
ATOM 771 C C . ALA A 1 102 ? 2.894 8.535 -5.732 1.00 98.12 102 ALA A C 1
ATOM 773 O O . ALA A 1 102 ? 2.614 8.843 -6.887 1.00 98.12 102 ALA A O 1
ATOM 774 N N . GLU A 1 103 ? 2.757 7.287 -5.292 1.00 98.31 103 GLU A N 1
ATOM 775 C CA . GLU A 1 103 ? 2.244 6.195 -6.116 1.00 98.31 103 GLU A CA 1
ATOM 776 C C . GLU A 1 103 ? 1.302 5.315 -5.307 1.00 98.31 103 GLU A C 1
ATOM 778 O O . GLU A 1 103 ? 1.545 5.026 -4.136 1.00 98.31 103 GLU A O 1
ATOM 783 N N . CYS A 1 104 ? 0.226 4.887 -5.957 1.00 98.62 104 CYS A N 1
ATOM 784 C CA . CYS A 1 104 ? -0.670 3.858 -5.458 1.00 98.62 104 CYS A CA 1
ATOM 785 C C . CYS A 1 104 ? -1.009 2.955 -6.636 1.00 98.62 104 CYS A C 1
ATOM 787 O O . CYS A 1 104 ? -1.815 3.336 -7.489 1.00 98.62 104 CYS A O 1
ATOM 789 N N . PHE A 1 105 ? -0.353 1.799 -6.707 1.00 98.62 105 PHE A N 1
ATOM 790 C CA . PHE A 1 105 ? -0.573 0.795 -7.745 1.00 98.62 105 PHE A CA 1
ATOM 791 C C . PHE A 1 105 ? -1.101 -0.490 -7.119 1.00 98.62 105 PHE A C 1
ATOM 793 O O . PHE A 1 105 ? -0.670 -0.884 -6.038 1.00 98.62 105 PHE A O 1
ATOM 800 N N . GLY A 1 106 ? -2.057 -1.125 -7.789 1.00 98.38 106 GLY A N 1
ATOM 801 C CA . GLY A 1 106 ? -2.744 -2.302 -7.274 1.00 98.38 106 GLY A CA 1
ATOM 802 C C . GLY A 1 106 ? -3.933 -2.723 -8.141 1.00 98.38 106 GLY A C 1
ATOM 803 O O . GLY A 1 106 ? -4.111 -2.215 -9.255 1.00 98.38 106 GLY A O 1
ATOM 804 N N . PRO A 1 107 ? -4.800 -3.620 -7.645 1.00 98.00 107 PRO A N 1
ATOM 805 C CA . PRO A 1 107 ? -5.901 -4.160 -8.441 1.00 98.00 107 PRO A CA 1
ATOM 806 C C . PRO A 1 107 ? -6.982 -3.140 -8.829 1.00 98.00 107 PRO A C 1
ATOM 808 O O . PRO A 1 107 ? -7.567 -3.269 -9.908 1.00 98.00 107 PRO A O 1
ATOM 811 N N . PHE A 1 108 ? -7.251 -2.134 -7.986 1.00 98.12 108 PHE A N 1
ATOM 812 C CA . PHE A 1 108 ? -8.374 -1.202 -8.164 1.00 98.12 108 PHE A CA 1
ATOM 813 C C . PHE A 1 108 ? -7.939 0.206 -8.564 1.00 98.12 108 PHE A C 1
ATOM 815 O O . PHE A 1 108 ? -8.552 0.810 -9.442 1.00 98.12 108 PHE A O 1
ATOM 822 N N . ILE A 1 109 ? -6.883 0.731 -7.941 1.00 98.44 109 ILE A N 1
ATOM 823 C CA . ILE A 1 109 ? -6.367 2.079 -8.207 1.00 98.44 109 ILE A CA 1
ATOM 824 C C . ILE A 1 109 ? -4.933 1.981 -8.711 1.00 98.44 109 ILE A C 1
ATOM 826 O O . ILE A 1 109 ? -4.125 1.224 -8.177 1.00 98.44 109 ILE A O 1
ATOM 830 N N . ASN A 1 110 ? -4.635 2.743 -9.763 1.00 98.62 110 ASN A N 1
ATOM 831 C CA . ASN A 1 110 ? -3.295 2.853 -10.320 1.00 98.62 110 ASN A CA 1
ATOM 832 C C . ASN A 1 110 ? -3.028 4.309 -10.686 1.00 98.62 110 ASN A C 1
ATOM 834 O O . ASN A 1 110 ? -3.410 4.759 -11.766 1.00 98.62 110 ASN A O 1
ATOM 838 N N . ILE A 1 111 ? -2.407 5.048 -9.770 1.00 98.50 111 ILE A N 1
ATOM 839 C CA . ILE A 1 111 ? -2.123 6.472 -9.943 1.00 98.50 111 ILE A CA 1
ATOM 840 C C . ILE A 1 111 ? -0.698 6.819 -9.548 1.00 98.50 111 ILE A C 1
ATOM 842 O O . ILE A 1 111 ? -0.116 6.215 -8.646 1.00 98.50 111 ILE A O 1
ATOM 846 N N . ARG A 1 112 ? -0.177 7.864 -10.182 1.00 97.94 112 ARG A N 1
ATOM 847 C CA . ARG A 1 112 ? 0.996 8.596 -9.720 1.00 97.94 112 ARG A CA 1
ATOM 848 C C . ARG A 1 112 ? 0.600 10.040 -9.438 1.00 97.94 112 ARG A C 1
ATOM 850 O O . ARG A 1 112 ? -0.079 10.658 -10.254 1.00 97.94 112 ARG A O 1
ATOM 857 N N . LYS A 1 113 ? 1.033 10.590 -8.309 1.00 97.06 113 LYS A N 1
ATOM 858 C CA . LYS A 1 113 ? 0.850 11.997 -7.962 1.00 97.06 113 LYS A CA 1
ATOM 859 C C . LYS A 1 113 ? 2.161 12.768 -7.997 1.00 97.06 113 LYS A C 1
ATOM 861 O O . LYS A 1 113 ? 3.232 12.230 -7.722 1.00 97.06 113 LYS A O 1
ATOM 866 N N . ARG A 1 114 ? 2.054 14.053 -8.332 1.00 93.44 114 ARG A N 1
ATOM 867 C CA . ARG A 1 114 ? 3.121 15.057 -8.212 1.00 93.44 114 ARG A CA 1
ATOM 868 C C . ARG A 1 114 ? 2.497 16.328 -7.647 1.00 93.44 114 ARG A C 1
ATOM 870 O O . ARG A 1 114 ? 1.911 17.123 -8.385 1.00 93.44 114 ARG A O 1
ATOM 877 N N . GLY A 1 115 ? 2.543 16.481 -6.330 1.00 89.00 115 GLY A N 1
ATOM 878 C CA . GLY A 1 115 ? 1.718 17.450 -5.618 1.00 89.00 115 GLY A CA 1
ATOM 879 C C . GLY A 1 115 ? 0.233 17.174 -5.865 1.00 89.00 115 GLY A C 1
ATOM 880 O O . GLY A 1 115 ? -0.246 16.062 -5.657 1.00 89.00 115 GLY A O 1
ATOM 881 N N . ALA A 1 116 ? -0.491 18.181 -6.355 1.00 89.75 116 ALA A N 1
ATOM 882 C CA . ALA A 1 116 ? -1.915 18.067 -6.678 1.00 89.75 116 ALA A CA 1
ATOM 883 C C . ALA A 1 116 ? -2.206 17.391 -8.033 1.00 89.75 116 ALA A C 1
ATOM 885 O O . ALA A 1 116 ? -3.353 17.048 -8.311 1.00 89.75 116 ALA A O 1
ATOM 886 N N . GLN A 1 117 ? -1.196 17.211 -8.892 1.00 95.38 117 GLN A N 1
ATOM 887 C CA . GLN A 1 117 ? -1.378 16.592 -10.206 1.00 95.38 117 GLN A CA 1
ATOM 888 C C . GLN A 1 117 ? -1.502 15.076 -10.064 1.00 95.38 117 GLN A C 1
ATOM 890 O O . GLN A 1 117 ? -0.659 14.455 -9.416 1.00 95.38 117 GLN A O 1
ATOM 895 N N . VAL A 1 118 ? -2.520 14.486 -10.697 1.00 97.44 118 VAL A N 1
ATOM 896 C CA . VAL A 1 118 ? -2.787 13.041 -10.673 1.00 97.44 118 VAL A CA 1
ATOM 897 C C . VAL A 1 118 ? -2.707 12.475 -12.089 1.00 97.44 118 VAL A C 1
ATOM 899 O O . VAL A 1 118 ? -3.468 12.860 -12.971 1.00 97.44 118 VAL A O 1
ATOM 902 N N . GLU A 1 119 ? -1.801 11.526 -12.292 1.00 98.12 119 GLU A N 1
ATOM 903 C CA . GLU A 1 119 ? -1.622 10.757 -13.521 1.00 98.12 119 GLU A CA 1
ATOM 904 C C . GLU A 1 119 ? -2.236 9.361 -13.336 1.00 98.12 119 GLU A C 1
ATOM 906 O O . GLU A 1 119 ? -1.873 8.639 -12.405 1.00 98.12 119 GLU A O 1
ATOM 911 N N . GLN A 1 120 ? -3.152 8.963 -14.223 1.00 98.31 120 GLN A N 1
ATOM 912 C CA . GLN A 1 120 ? -3.722 7.611 -14.234 1.00 98.31 120 GLN A CA 1
ATOM 913 C C . GLN A 1 120 ? -2.770 6.639 -14.935 1.00 98.31 120 GLN A C 1
ATOM 915 O O . GLN A 1 120 ? -2.284 6.922 -16.028 1.00 98.31 120 GLN A O 1
ATOM 920 N N . ARG A 1 121 ? -2.529 5.477 -14.324 1.00 97.50 121 ARG A N 1
ATOM 921 C CA . ARG A 1 121 ? -1.582 4.452 -14.792 1.00 97.50 121 ARG A CA 1
ATOM 922 C C . ARG A 1 121 ? -2.205 3.056 -14.870 1.00 97.50 121 ARG A C 1
ATOM 924 O O . ARG A 1 121 ? -1.686 2.117 -14.267 1.00 97.50 121 ARG A O 1
ATOM 931 N N . PRO A 1 122 ? -3.324 2.876 -15.597 1.00 96.62 122 PRO A N 1
ATOM 932 C CA . PRO A 1 122 ? -3.999 1.579 -15.683 1.00 96.62 122 PRO A CA 1
ATOM 933 C C . PRO A 1 122 ? -3.095 0.467 -16.241 1.00 96.62 122 PRO A C 1
ATOM 935 O O . PRO A 1 122 ? -3.295 -0.702 -15.916 1.00 96.62 122 PRO A O 1
ATOM 938 N N . ASP A 1 123 ? -2.065 0.827 -17.016 1.00 96.06 123 ASP A N 1
ATOM 939 C CA . ASP A 1 123 ? -1.026 -0.072 -17.526 1.00 96.06 123 ASP A CA 1
ATOM 940 C C . ASP A 1 123 ? -0.258 -0.808 -16.417 1.00 96.06 123 ASP A C 1
ATOM 942 O O . ASP A 1 123 ? 0.219 -1.924 -16.623 1.00 96.06 123 ASP A O 1
ATOM 946 N N . LEU A 1 124 ? -0.163 -0.216 -15.224 1.00 95.88 124 LEU A N 1
ATOM 947 C CA . LEU A 1 124 ? 0.560 -0.807 -14.102 1.00 95.88 124 LEU A CA 1
ATOM 948 C C . LEU A 1 124 ? -0.231 -1.898 -13.385 1.00 95.88 124 LEU A C 1
ATOM 950 O O . LEU A 1 124 ? 0.388 -2.725 -12.714 1.00 95.88 124 LEU A O 1
ATOM 954 N N . ARG A 1 125 ? -1.553 -1.981 -13.579 1.00 95.88 125 ARG A N 1
ATOM 955 C CA . ARG A 1 125 ? -2.401 -2.968 -12.897 1.00 95.88 125 ARG A CA 1
ATOM 956 C C . ARG A 1 125 ? -1.893 -4.394 -13.081 1.00 95.88 125 ARG A C 1
ATOM 958 O O . ARG A 1 125 ? -1.828 -5.141 -12.114 1.00 95.88 125 ARG A O 1
ATOM 965 N N . ILE A 1 126 ? -1.506 -4.770 -14.303 1.00 94.75 126 ILE A N 1
ATOM 966 C CA . ILE A 1 126 ? -1.093 -6.147 -14.623 1.00 94.75 126 ILE A CA 1
ATOM 967 C C . ILE A 1 126 ? 0.140 -6.600 -13.826 1.00 94.75 126 ILE A C 1
ATOM 969 O O . ILE A 1 126 ? 0.314 -7.790 -13.588 1.00 94.75 126 ILE A O 1
ATOM 973 N N . ARG A 1 127 ? 0.978 -5.654 -13.383 1.00 93.75 127 ARG A N 1
ATOM 974 C CA . ARG A 1 127 ? 2.176 -5.926 -12.577 1.00 93.75 127 ARG A CA 1
ATOM 975 C C . ARG A 1 127 ? 1.900 -5.945 -11.071 1.00 93.75 127 ARG A C 1
ATOM 977 O O . ARG A 1 127 ? 2.720 -6.469 -10.332 1.00 93.75 127 ARG A O 1
ATOM 984 N N . HIS A 1 128 ? 0.757 -5.414 -10.638 1.00 96.56 128 HIS A N 1
ATOM 985 C CA . HIS A 1 128 ? 0.393 -5.220 -9.229 1.00 96.56 128 HIS A CA 1
ATOM 986 C C . HIS A 1 128 ? -0.959 -5.885 -8.914 1.00 96.56 128 HIS A C 1
ATOM 988 O O . HIS A 1 128 ? -1.800 -5.346 -8.202 1.00 96.56 128 HIS A O 1
ATOM 994 N N . VAL A 1 129 ? -1.213 -7.061 -9.497 1.00 96.38 129 VAL A N 1
ATOM 995 C CA . VAL A 1 129 ? -2.458 -7.816 -9.258 1.00 96.38 129 VAL A CA 1
ATOM 996 C C . VAL A 1 129 ? -2.488 -8.494 -7.888 1.00 96.38 129 VAL A C 1
ATOM 998 O O . VAL A 1 129 ? -3.563 -8.738 -7.355 1.00 96.38 129 VAL A O 1
ATOM 1001 N N . ASN A 1 130 ? -1.319 -8.800 -7.325 1.00 96.75 130 ASN A N 1
ATOM 1002 C CA . ASN A 1 130 ? -1.156 -9.611 -6.115 1.00 96.75 130 ASN A CA 1
ATOM 1003 C C . ASN A 1 130 ? -0.517 -8.858 -4.938 1.00 96.75 130 ASN A C 1
ATOM 1005 O O . ASN A 1 130 ? -0.289 -9.452 -3.885 1.00 96.75 130 ASN A O 1
ATOM 1009 N N . HIS A 1 131 ? -0.224 -7.571 -5.108 1.00 97.88 131 HIS A N 1
ATOM 1010 C CA . HIS A 1 131 ? 0.290 -6.692 -4.065 1.00 97.88 131 HIS A CA 1
ATOM 1011 C C . HIS A 1 131 ? -0.086 -5.240 -4.372 1.00 97.88 131 HIS A C 1
ATOM 1013 O O . HIS A 1 131 ? -0.445 -4.906 -5.502 1.00 97.88 131 HIS A O 1
ATOM 1019 N N . LEU A 1 132 ? -0.000 -4.381 -3.362 1.00 98.62 132 LEU A N 1
ATOM 1020 C CA . LEU A 1 132 ? -0.078 -2.934 -3.517 1.00 98.62 132 LEU A CA 1
ATOM 1021 C C . LEU A 1 132 ? 1.329 -2.355 -3.458 1.00 98.62 132 LEU A C 1
ATOM 1023 O O . LEU A 1 132 ? 1.996 -2.572 -2.455 1.00 98.62 132 LEU A O 1
ATOM 1027 N N . HIS A 1 133 ? 1.731 -1.584 -4.466 1.00 98.38 133 HIS A N 1
ATOM 1028 C CA . HIS A 1 133 ? 2.934 -0.746 -4.407 1.00 98.38 133 HIS A CA 1
ATOM 1029 C C . HIS A 1 133 ? 2.516 0.660 -3.994 1.00 98.38 133 HIS A C 1
ATOM 1031 O O . HIS A 1 133 ? 1.754 1.327 -4.708 1.00 98.38 133 HIS A O 1
ATOM 1037 N N . ILE A 1 134 ? 3.001 1.110 -2.839 1.00 98.62 134 ILE A N 1
ATOM 1038 C CA . ILE A 1 134 ? 2.691 2.428 -2.288 1.00 98.62 134 ILE A CA 1
ATOM 1039 C C . ILE A 1 134 ? 3.982 3.207 -2.083 1.00 98.62 134 ILE A C 1
ATOM 1041 O O . ILE A 1 134 ? 4.896 2.718 -1.424 1.00 98.62 134 ILE A O 1
ATOM 1045 N N . SER A 1 135 ? 4.036 4.443 -2.580 1.00 98.38 135 SER A N 1
ATOM 1046 C CA . SER A 1 135 ? 5.164 5.342 -2.334 1.00 98.38 135 SER A CA 1
ATOM 1047 C C . SER A 1 135 ? 4.737 6.709 -1.815 1.00 98.38 135 SER A C 1
ATOM 1049 O O . SER A 1 135 ? 3.600 7.140 -2.025 1.00 98.38 135 SER A O 1
ATOM 1051 N N . SER A 1 136 ? 5.643 7.386 -1.108 1.00 97.56 136 SER A N 1
ATOM 1052 C CA . SER A 1 136 ? 5.428 8.734 -0.585 1.00 97.56 136 SER A CA 1
ATOM 1053 C C . SER A 1 136 ? 6.117 9.796 -1.433 1.00 97.56 136 SER A C 1
ATOM 1055 O O . SER A 1 136 ? 7.161 9.558 -2.043 1.00 97.56 136 SER A O 1
ATOM 1057 N N . GLN A 1 137 ? 5.570 11.006 -1.398 1.00 91.75 137 GLN A N 1
ATOM 1058 C CA . GLN A 1 137 ? 6.269 12.208 -1.832 1.00 91.75 137 GLN A CA 1
ATOM 1059 C C . GLN A 1 137 ? 7.484 12.468 -0.916 1.00 91.75 137 GLN A C 1
ATOM 1061 O O . GLN A 1 137 ? 7.594 11.896 0.178 1.00 91.75 137 GLN A O 1
ATOM 1066 N N . THR A 1 138 ? 8.440 13.255 -1.418 1.00 75.62 138 THR A N 1
ATOM 1067 C CA . THR A 1 138 ? 9.660 13.679 -0.702 1.00 75.62 138 THR A CA 1
ATOM 1068 C C . THR A 1 138 ? 9.360 14.664 0.408 1.00 75.62 138 THR A C 1
ATOM 1070 O O . THR A 1 138 ? 8.631 15.633 0.103 1.00 75.62 138 THR A O 1
#

Radius of gyration: 13.44 Å; chains: 1; bounding box: 30×34×36 Å

pLDDT: mean 96.25, std 3.65, range [75.62, 98.81]

Secondary structure (DSSP, 8-state):
-EEPPP-GGGTEEE--SSTTSPPS---EEHHHHHHHHHHHHHH---EEEEESS-S---TT-GGGGT-EEEEEEETTEETT-GGGHHHHHHHHHHHHHSTTEEEEESSS--EEEETTEEEE-GGGGGGSSSSEEEEE--